Protein AF-A0A1W9X723-F1 (afdb_monomer)

pLDDT: mean 87.15, std 14.29, range [39.62, 98.06]

Nearest PDB structures (foldseek):
  4rj9-assembly1_A  TM=4.129E-01  e=1.179E-02  Oryza sativa Japonica Group
  1gmi-assembly1_A  TM=3.946E-01  e=3.622E-02  Rattus rattus
  2p0m-assembly1_A  TM=4.614E-01  e=8.984E-02  Oryctolagus cuniculus
  1lox-assembly1_A  TM=4.076E-01  e=7.255E-02  Oryctolagus cuniculus
  8ghc-assembly1_A  TM=5.010E-01  e=1.706E-01  Homo sapiens

Foldseek 3Di:
DQQKFWFKKKKAWDVPFDDPVVVDPPPDDPDQAWKKWKWWQFAPDIDTQDIDGRDDRNVIDMGGRPDGGGPVRTFKMWIWGDDPVDIHTPDMFTCPDQWDDDDTMIMHTDMDGHVVSVVVVVVVVD

Mean predicted aligned error: 6.05 Å

Secondary structure (DSSP, 8-state):
-TTEEEEEEEEEEPTT---GGGG---TTS--PPPEEEEEEEETTEEEEEEEE-S--GGG-EEEE--S--BTTTEEEEEEEEE-SS--EEEEEEE--SSEEE-SSEEEEEEEEE-HHHHHHHHHTT-

Sequence (126 aa):
MNSQAITQVLVKLNENAKEPKDALGISLIKSTKPDYQLKIRHGEKWLDCGTIVDTYVGSGLQYQITELLPKYKAKEIQLIEADNLKDDLLEQLQIANDVVRGKNYTFIIQYEFNLNAGFEWFFDKL

Solvent-accessible surface area (backbone atoms only — not comparable to full-atom values): 7204 Å² total; per-residue (Å²): 116,60,34,20,21,42,43,33,38,40,36,33,57,34,90,90,47,74,60,82,72,73,74,61,86,68,92,81,62,89,78,74,52,50,22,42,33,37,34,37,29,46,76,94,44,78,42,82,46,52,68,52,67,69,45,63,48,84,80,48,41,77,37,67,41,84,63,93,40,31,52,85,40,46,47,32,41,34,41,28,42,49,46,99,86,56,72,41,81,73,49,74,46,67,54,84,53,56,62,36,75,63,89,45,41,32,41,40,48,41,71,42,83,30,69,66,30,33,51,52,52,55,60,78,72,110

Structure (mmCIF, N/CA/C/O backbone):
data_AF-A0A1W9X723-F1
#
_entry.id   AF-A0A1W9X723-F1
#
loop_
_atom_site.group_PDB
_atom_site.id
_atom_site.type_symbol
_atom_site.label_atom_id
_atom_site.label_alt_id
_atom_site.label_comp_id
_atom_site.label_asym_id
_atom_site.label_entity_id
_atom_site.label_seq_id
_atom_site.pdbx_PDB_ins_code
_atom_site.Cartn_x
_atom_site.Cartn_y
_atom_site.Cartn_z
_atom_site.occupancy
_atom_site.B_iso_or_equiv
_atom_site.auth_seq_id
_atom_site.auth_comp_id
_atom_site.auth_asym_id
_atom_site.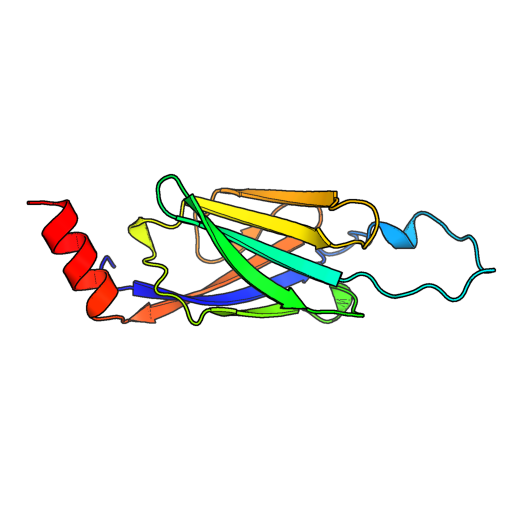auth_atom_id
_atom_site.pdbx_PDB_model_num
ATOM 1 N N . MET A 1 1 ? -13.037 -7.654 11.820 1.00 65.12 1 MET A N 1
ATOM 2 C CA . MET A 1 1 ? -12.573 -7.361 13.194 1.00 65.12 1 MET A CA 1
ATOM 3 C C . MET A 1 1 ? -12.244 -5.882 13.258 1.00 65.12 1 MET A C 1
ATOM 5 O O . MET A 1 1 ? -11.468 -5.425 12.431 1.00 65.12 1 MET A O 1
ATOM 9 N N . ASN A 1 2 ? -12.850 -5.133 14.178 1.00 85.69 2 ASN A N 1
ATOM 10 C CA . ASN A 1 2 ? -12.654 -3.677 14.258 1.00 85.69 2 ASN A CA 1
ATOM 11 C C . ASN A 1 2 ? -11.321 -3.290 14.921 1.00 85.69 2 ASN A C 1
ATOM 13 O O . ASN A 1 2 ? -10.822 -2.195 14.709 1.00 85.69 2 ASN A O 1
ATOM 17 N N . SER A 1 3 ? -10.705 -4.227 15.643 1.00 90.56 3 SER A N 1
ATOM 18 C CA . SER A 1 3 ? -9.393 -4.079 16.281 1.00 90.56 3 SER A CA 1
ATOM 19 C C . SER A 1 3 ? -8.252 -4.598 15.404 1.00 90.56 3 SER A C 1
ATOM 21 O O . SER A 1 3 ? -7.327 -5.219 15.911 1.00 90.56 3 SER A O 1
ATOM 23 N N . GLN A 1 4 ? -8.347 -4.447 14.083 1.00 95.06 4 GLN A N 1
ATOM 24 C CA . GLN A 1 4 ? -7.274 -4.812 13.156 1.00 95.06 4 GLN A CA 1
ATOM 25 C C . GLN A 1 4 ? -6.714 -3.568 12.478 1.00 95.06 4 GLN A C 1
ATOM 27 O O . GLN A 1 4 ? -7.484 -2.693 12.077 1.00 95.06 4 GLN A O 1
ATOM 32 N N . ALA A 1 5 ? -5.397 -3.525 12.304 1.00 95.62 5 ALA A N 1
ATOM 33 C CA . ALA A 1 5 ? -4.700 -2.503 11.532 1.00 95.62 5 ALA A CA 1
ATOM 34 C C . ALA A 1 5 ? -3.882 -3.148 10.411 1.00 95.62 5 ALA A C 1
ATOM 36 O O . ALA A 1 5 ? -3.437 -4.287 10.551 1.00 95.62 5 ALA A O 1
ATOM 37 N N . ILE A 1 6 ? -3.712 -2.428 9.303 1.00 96.38 6 ILE A N 1
ATOM 38 C CA . ILE A 1 6 ? -2.787 -2.809 8.237 1.00 96.38 6 ILE A CA 1
ATOM 39 C C . ILE A 1 6 ? -1.370 -2.631 8.773 1.00 96.38 6 ILE A C 1
ATOM 41 O O . ILE A 1 6 ? -1.022 -1.541 9.215 1.00 96.38 6 ILE A O 1
ATOM 45 N N . THR A 1 7 ? -0.570 -3.689 8.719 1.00 96.69 7 THR A N 1
ATOM 46 C CA . THR A 1 7 ? 0.841 -3.662 9.139 1.00 96.69 7 THR A CA 1
ATOM 47 C C . THR A 1 7 ? 1.791 -3.790 7.962 1.00 96.69 7 THR A C 1
ATOM 49 O O . THR A 1 7 ? 2.905 -3.279 8.009 1.00 96.69 7 THR A O 1
ATOM 52 N N . GLN A 1 8 ? 1.349 -4.422 6.874 1.00 97.94 8 GLN A N 1
ATOM 53 C CA . GLN A 1 8 ? 2.176 -4.619 5.695 1.00 97.94 8 GLN A CA 1
ATOM 54 C C . GLN A 1 8 ? 1.329 -4.659 4.427 1.00 97.94 8 GLN A C 1
ATOM 56 O O . GLN A 1 8 ? 0.215 -5.191 4.417 1.00 97.94 8 GLN A O 1
ATOM 61 N N . VAL A 1 9 ? 1.896 -4.166 3.329 1.00 98.06 9 VAL A N 1
ATOM 62 C CA . VAL A 1 9 ? 1.373 -4.385 1.979 1.00 98.06 9 VAL A CA 1
ATOM 63 C C . VAL A 1 9 ? 2.477 -4.937 1.093 1.00 98.06 9 VAL A C 1
ATOM 65 O O . VAL A 1 9 ? 3.543 -4.341 0.968 1.00 98.06 9 VAL A O 1
ATOM 68 N N . LEU A 1 10 ? 2.208 -6.070 0.452 1.00 98.00 10 LEU A N 1
ATOM 69 C CA . LEU A 1 10 ? 3.043 -6.621 -0.607 1.00 98.00 10 LEU A CA 1
ATOM 70 C C . LEU A 1 10 ? 2.391 -6.343 -1.962 1.00 98.00 10 LEU A C 1
ATOM 72 O O . LEU A 1 10 ? 1.284 -6.809 -2.226 1.00 98.00 10 LEU A O 1
ATOM 76 N N . VAL A 1 11 ? 3.091 -5.620 -2.827 1.00 97.38 11 VAL A N 1
ATOM 77 C CA . VAL A 1 11 ? 2.673 -5.339 -4.201 1.00 97.38 11 VAL A CA 1
ATOM 78 C C . VAL A 1 11 ? 3.422 -6.271 -5.141 1.00 97.38 11 VAL A C 1
ATOM 80 O O . VAL A 1 11 ? 4.643 -6.402 -5.058 1.00 97.38 11 VAL A O 1
ATOM 83 N N . LYS A 1 12 ? 2.693 -6.935 -6.034 1.00 95.69 12 LYS A N 1
ATOM 84 C CA . LYS A 1 12 ? 3.244 -7.827 -7.058 1.00 95.69 12 LYS A CA 1
ATOM 85 C C . LYS A 1 12 ? 2.756 -7.415 -8.434 1.00 95.69 12 LYS A C 1
ATOM 87 O O . LYS A 1 12 ? 1.615 -6.983 -8.578 1.00 95.69 12 LYS A O 1
ATOM 92 N N . LEU A 1 13 ? 3.598 -7.619 -9.438 1.00 94.00 13 LEU A N 1
ATOM 93 C CA . LEU A 1 13 ? 3.188 -7.558 -10.833 1.00 94.00 13 LEU A CA 1
ATOM 94 C C . LEU A 1 13 ? 2.341 -8.801 -11.164 1.00 94.00 13 LEU A C 1
ATOM 96 O O . LEU A 1 13 ? 2.682 -9.915 -10.762 1.00 94.00 13 LEU A O 1
ATOM 100 N N . ASN A 1 14 ? 1.223 -8.612 -11.860 1.00 93.44 14 ASN A N 1
ATOM 101 C CA . ASN A 1 14 ? 0.370 -9.705 -12.319 1.00 93.44 14 ASN A CA 1
ATOM 102 C C . ASN A 1 14 ? 1.074 -10.524 -13.408 1.00 93.44 14 ASN A C 1
ATOM 104 O O . ASN A 1 14 ? 1.911 -10.012 -14.153 1.00 93.44 14 ASN A O 1
ATOM 108 N N . GLU A 1 15 ? 0.690 -11.792 -13.547 1.00 86.81 15 GLU A N 1
ATOM 109 C CA . GLU A 1 15 ? 1.189 -12.637 -14.632 1.00 86.81 15 GLU A CA 1
ATOM 110 C C . GLU A 1 15 ? 0.894 -11.989 -15.994 1.00 86.81 15 GLU A C 1
ATOM 112 O O . GLU A 1 15 ? -0.248 -11.642 -16.297 1.00 86.81 15 GLU A O 1
ATOM 117 N N . ASN A 1 16 ? 1.932 -11.845 -16.822 1.00 83.50 16 ASN A N 1
ATOM 118 C CA . ASN A 1 16 ? 1.903 -11.206 -18.146 1.00 83.50 16 ASN A CA 1
ATOM 119 C C . ASN A 1 16 ? 1.694 -9.681 -18.159 1.00 83.50 16 ASN A C 1
ATOM 121 O O . ASN A 1 16 ? 1.652 -9.094 -19.244 1.00 83.50 16 ASN A O 1
ATOM 125 N N . ALA A 1 17 ? 1.591 -9.024 -17.001 1.00 86.62 17 ALA A N 1
ATOM 126 C CA . ALA A 1 17 ? 1.675 -7.571 -16.953 1.00 86.62 17 ALA A CA 1
ATOM 127 C C . ALA A 1 17 ? 3.118 -7.122 -17.227 1.00 86.62 17 ALA A C 1
ATOM 129 O O . ALA A 1 17 ? 4.076 -7.835 -16.930 1.00 86.62 17 ALA A O 1
ATOM 130 N N . LYS A 1 18 ? 3.261 -5.940 -17.825 1.00 79.94 18 LYS A N 1
ATOM 131 C CA . LYS A 1 18 ? 4.555 -5.297 -18.061 1.00 79.94 18 LYS A CA 1
ATOM 132 C C . LYS A 1 18 ? 4.646 -4.039 -17.229 1.00 79.94 18 LYS A C 1
ATOM 134 O O . LYS A 1 18 ? 3.644 -3.349 -17.036 1.00 79.94 18 LYS A O 1
ATOM 139 N N . GLU A 1 19 ? 5.850 -3.737 -16.777 1.00 75.12 19 GLU A N 1
ATOM 140 C CA . GLU A 1 19 ? 6.104 -2.473 -16.106 1.00 75.12 19 GLU A CA 1
ATOM 141 C C . GLU A 1 19 ? 6.065 -1.319 -17.119 1.00 75.12 19 GLU A C 1
ATOM 143 O O . GLU A 1 19 ? 6.383 -1.521 -18.294 1.00 75.12 19 GLU A O 1
ATOM 148 N N . PRO A 1 20 ? 5.670 -0.103 -16.707 1.00 66.62 20 PRO A N 1
ATOM 149 C CA . PRO A 1 20 ? 5.517 1.031 -17.620 1.00 66.62 20 PRO A CA 1
ATOM 150 C C . PRO A 1 20 ? 6.771 1.314 -18.463 1.00 66.62 20 PRO A C 1
ATOM 152 O O . PRO A 1 20 ? 6.665 1.573 -19.664 1.00 66.62 20 PRO A O 1
ATOM 155 N N . LYS A 1 21 ? 7.967 1.197 -17.868 1.00 62.41 21 LYS A N 1
ATOM 156 C CA . LYS A 1 21 ? 9.251 1.449 -18.547 1.00 62.41 21 LYS A CA 1
ATOM 157 C C . LYS A 1 21 ? 9.706 0.324 -19.492 1.00 62.41 21 LYS A C 1
ATOM 159 O O . LYS A 1 21 ? 10.495 0.603 -20.392 1.00 62.41 21 LYS A O 1
ATOM 164 N N . ASP A 1 22 ? 9.133 -0.880 -19.417 1.00 50.69 22 ASP A N 1
ATOM 165 C CA . ASP A 1 22 ? 9.381 -1.950 -20.406 1.00 50.69 22 ASP A CA 1
ATOM 166 C C . ASP A 1 22 ? 8.783 -1.634 -21.794 1.00 50.69 22 ASP A C 1
ATOM 168 O O . ASP A 1 22 ? 9.101 -2.297 -22.785 1.00 50.69 22 ASP A O 1
ATOM 172 N N . ALA A 1 23 ? 7.904 -0.630 -21.901 1.00 44.38 23 ALA A N 1
ATOM 173 C CA . ALA A 1 23 ? 7.276 -0.250 -23.167 1.00 44.38 23 ALA A CA 1
ATOM 174 C C . ALA A 1 23 ? 8.198 0.570 -24.094 1.00 44.38 23 ALA A C 1
ATOM 176 O O . ALA A 1 23 ? 7.958 0.627 -25.301 1.00 44.38 23 ALA A O 1
ATOM 177 N N . LEU A 1 24 ? 9.258 1.185 -23.559 1.00 42.19 24 LEU A N 1
ATOM 178 C CA . LEU A 1 24 ? 10.183 2.038 -24.307 1.00 42.19 24 LEU A CA 1
ATOM 179 C C . LEU A 1 24 ? 11.534 1.331 -24.449 1.00 42.19 24 LEU A C 1
ATOM 181 O O . LEU A 1 24 ? 12.477 1.616 -23.721 1.00 42.19 24 LEU A O 1
ATOM 185 N N . GLY A 1 25 ? 11.640 0.407 -25.407 1.00 44.53 25 GLY A N 1
ATOM 186 C CA . GLY A 1 25 ? 12.868 -0.332 -25.745 1.00 44.53 25 GLY A CA 1
ATOM 187 C C . GLY A 1 25 ? 14.009 0.523 -26.328 1.00 44.53 25 GLY A C 1
ATOM 188 O O . GLY A 1 25 ? 14.622 0.137 -27.321 1.00 44.53 25 GLY A O 1
ATOM 189 N N . ILE A 1 26 ? 14.294 1.696 -25.755 1.00 44.50 26 ILE A N 1
ATOM 190 C CA . ILE A 1 26 ? 15.310 2.641 -26.229 1.00 44.50 26 ILE A CA 1
ATOM 191 C C . ILE A 1 26 ? 16.559 2.510 -25.348 1.00 44.50 26 ILE A C 1
ATOM 193 O O . ILE A 1 26 ? 16.743 3.180 -24.336 1.00 44.50 26 ILE A O 1
ATOM 197 N N . SER A 1 27 ? 17.431 1.602 -25.772 1.00 39.62 27 SER A N 1
ATOM 198 C CA . SER A 1 27 ? 18.647 1.153 -25.088 1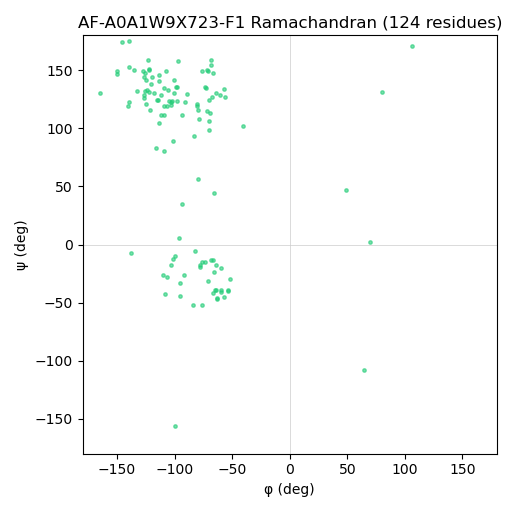.00 39.62 27 SER A CA 1
ATOM 199 C C . SER A 1 27 ? 19.847 2.111 -25.234 1.00 39.62 27 SER A C 1
ATOM 201 O O . SER A 1 27 ? 20.897 1.684 -25.712 1.00 39.62 27 SER A O 1
ATOM 203 N N . LEU A 1 28 ? 19.738 3.394 -24.858 1.00 43.69 28 LEU A N 1
ATOM 204 C CA . LEU A 1 28 ? 20.875 4.337 -24.996 1.00 43.69 28 LEU A CA 1
ATOM 205 C C . LEU A 1 28 ? 21.130 5.301 -23.830 1.00 43.69 28 LEU A C 1
ATOM 207 O O . LEU A 1 28 ? 22.170 5.957 -23.816 1.00 43.69 28 LEU A O 1
ATOM 211 N N . ILE A 1 29 ? 20.264 5.361 -22.822 1.00 50.06 29 ILE A N 1
ATOM 212 C CA . ILE A 1 29 ? 20.513 6.148 -21.609 1.00 50.06 29 ILE A CA 1
ATOM 213 C C . ILE A 1 29 ? 20.340 5.195 -20.439 1.00 50.06 29 ILE A C 1
ATOM 215 O O . ILE A 1 29 ? 19.360 4.459 -20.396 1.00 50.06 29 ILE A O 1
ATOM 219 N N . LYS A 1 30 ? 21.333 5.161 -19.546 1.00 46.62 30 LYS A N 1
ATOM 220 C CA . LYS A 1 30 ? 21.369 4.367 -18.312 1.00 46.62 30 LYS A CA 1
ATOM 221 C C . LYS A 1 30 ? 19.980 4.422 -17.660 1.00 46.62 30 LYS A C 1
ATOM 223 O O . LYS A 1 30 ? 19.615 5.458 -17.117 1.00 46.62 30 LYS A O 1
ATOM 228 N N . SER A 1 31 ? 19.184 3.366 -17.818 1.00 54.47 31 SER A N 1
ATOM 229 C CA . SER A 1 31 ? 17.787 3.355 -17.393 1.00 54.47 31 SER A CA 1
ATOM 230 C C . SER A 1 31 ? 17.768 3.357 -15.871 1.00 54.47 31 SER A C 1
ATOM 232 O O . SER A 1 31 ? 18.012 2.320 -15.248 1.00 54.47 31 SER A O 1
ATOM 234 N N . THR A 1 32 ? 17.576 4.529 -15.270 1.00 70.06 32 THR A N 1
ATOM 235 C CA . THR A 1 32 ? 17.341 4.647 -13.834 1.00 70.06 32 THR A CA 1
ATOM 236 C C . THR A 1 32 ? 16.077 3.861 -13.524 1.00 70.06 32 THR A C 1
ATOM 238 O O . THR A 1 32 ? 15.068 3.996 -14.227 1.00 70.06 32 THR A O 1
ATOM 241 N N . LYS A 1 33 ? 16.159 2.976 -12.534 1.00 80.00 33 LYS A N 1
ATOM 242 C CA . LYS A 1 33 ? 14.996 2.205 -12.115 1.00 80.00 33 LYS A CA 1
ATOM 243 C C . LYS A 1 33 ? 13.970 3.169 -11.501 1.00 80.00 33 LYS A C 1
ATOM 245 O O . LYS A 1 33 ? 14.375 4.193 -10.959 1.00 80.00 33 LYS A O 1
ATOM 250 N N . PRO A 1 34 ? 12.668 2.898 -11.644 1.00 85.38 34 PRO A N 1
ATOM 251 C CA . PRO A 1 34 ? 11.637 3.736 -11.047 1.00 85.38 34 PRO A CA 1
ATOM 252 C C . PRO A 1 34 ? 11.618 3.645 -9.515 1.00 85.38 34 PRO A C 1
ATOM 254 O O . PRO A 1 34 ? 12.043 2.643 -8.928 1.00 85.38 34 PRO A O 1
ATOM 257 N N . ASP A 1 35 ? 11.045 4.676 -8.898 1.00 90.50 35 ASP A N 1
ATOM 258 C CA . ASP A 1 35 ? 10.670 4.680 -7.489 1.00 90.50 35 ASP A CA 1
ATOM 259 C C . ASP A 1 35 ? 9.164 4.425 -7.378 1.00 90.50 35 ASP A C 1
ATOM 261 O O . ASP A 1 35 ? 8.372 4.922 -8.178 1.00 90.50 35 ASP A O 1
ATOM 265 N N . TYR A 1 36 ? 8.741 3.661 -6.374 1.00 93.75 36 TYR A N 1
ATOM 266 C CA . TYR A 1 36 ? 7.338 3.299 -6.193 1.00 93.75 36 TYR A CA 1
ATOM 267 C C . TYR A 1 36 ? 6.823 3.754 -4.839 1.00 93.75 36 TYR A C 1
ATOM 269 O O . TYR A 1 36 ? 7.242 3.236 -3.798 1.00 93.75 36 TYR A O 1
ATOM 277 N N . GLN A 1 37 ? 5.865 4.673 -4.857 1.00 96.31 37 GLN A N 1
ATOM 278 C CA . GLN A 1 37 ? 5.180 5.161 -3.668 1.00 96.31 37 GLN A CA 1
ATOM 279 C C . GLN A 1 37 ? 3.843 4.439 -3.484 1.00 96.31 37 GLN A C 1
ATOM 281 O O . GLN A 1 37 ? 3.064 4.283 -4.430 1.00 96.31 37 GLN A O 1
ATOM 286 N N . LEU A 1 38 ? 3.559 4.033 -2.246 1.00 97.56 38 LEU A N 1
ATOM 287 C CA . LEU A 1 38 ? 2.275 3.460 -1.859 1.00 97.56 38 LEU A CA 1
ATOM 288 C C . LEU A 1 38 ? 1.477 4.478 -1.042 1.00 97.56 38 LEU A C 1
ATOM 290 O O . LEU A 1 38 ? 1.987 5.052 -0.084 1.00 97.56 38 LEU A O 1
ATOM 294 N N . LYS A 1 39 ? 0.198 4.663 -1.374 1.00 97.56 39 LYS A N 1
ATOM 295 C CA . LYS A 1 39 ? -0.737 5.447 -0.556 1.00 97.56 39 LYS A CA 1
ATOM 296 C C . LYS A 1 39 ? -1.987 4.644 -0.244 1.00 97.56 39 LYS A C 1
ATOM 298 O O . LYS A 1 39 ? -2.480 3.889 -1.082 1.00 97.56 39 LYS A O 1
ATOM 303 N N . ILE A 1 40 ? -2.530 4.833 0.954 1.00 97.50 40 ILE A N 1
ATOM 304 C CA . ILE A 1 40 ? -3.799 4.228 1.371 1.00 97.50 40 ILE A CA 1
ATOM 305 C C . ILE A 1 40 ? -4.763 5.335 1.775 1.00 97.50 40 ILE A C 1
ATOM 307 O O . ILE A 1 40 ? -4.431 6.229 2.556 1.00 97.50 40 ILE A O 1
ATOM 311 N N . ARG A 1 41 ? -5.986 5.275 1.247 1.00 96.44 41 ARG A N 1
ATOM 312 C CA . ARG A 1 41 ? -7.055 6.186 1.634 1.00 96.44 41 ARG A CA 1
ATOM 313 C C . ARG A 1 41 ? -7.656 5.723 2.947 1.00 96.44 41 ARG A C 1
ATOM 315 O O . ARG A 1 41 ? -8.288 4.669 3.017 1.00 96.44 41 ARG A O 1
ATOM 322 N N . HIS A 1 42 ? -7.498 6.555 3.961 1.00 89.75 42 HIS A N 1
ATOM 323 C CA . HIS A 1 42 ? -7.986 6.353 5.309 1.00 89.75 42 HIS A CA 1
ATOM 324 C C . HIS A 1 42 ? -9.059 7.402 5.625 1.00 89.75 42 HIS A C 1
ATOM 326 O O . HIS A 1 42 ? -8.776 8.589 5.820 1.00 89.75 42 HIS A O 1
ATOM 332 N N . GLY A 1 43 ? -10.325 6.978 5.624 1.00 85.19 43 GLY A N 1
ATOM 333 C CA . GLY A 1 43 ? -11.460 7.896 5.745 1.00 85.19 43 GLY A CA 1
ATOM 334 C C . GLY A 1 43 ? -11.558 8.858 4.552 1.00 85.19 43 GLY A C 1
ATOM 335 O O . GLY A 1 43 ? -11.957 8.449 3.460 1.00 85.19 43 GLY A O 1
ATOM 336 N N . GLU A 1 44 ? -11.239 10.134 4.782 1.00 86.81 44 GLU A N 1
ATOM 337 C CA . GLU A 1 44 ? -11.233 11.222 3.784 1.00 86.81 44 GLU A CA 1
ATOM 338 C C . GLU A 1 44 ? -9.814 11.568 3.292 1.00 86.81 44 GLU A C 1
ATOM 340 O O . GLU A 1 44 ? -9.667 12.281 2.303 1.00 86.81 44 GLU A O 1
ATOM 345 N N . LYS A 1 45 ? -8.764 11.078 3.965 1.00 91.69 45 LYS A N 1
ATOM 346 C CA . LYS A 1 45 ? -7.369 11.470 3.711 1.00 91.69 45 LYS A CA 1
ATOM 347 C C . LYS A 1 45 ? -6.592 10.358 3.016 1.00 91.69 45 LYS A C 1
ATOM 349 O O . LYS A 1 45 ? -6.846 9.180 3.252 1.00 91.69 45 LYS A O 1
ATOM 354 N N . TRP A 1 46 ? -5.618 10.740 2.198 1.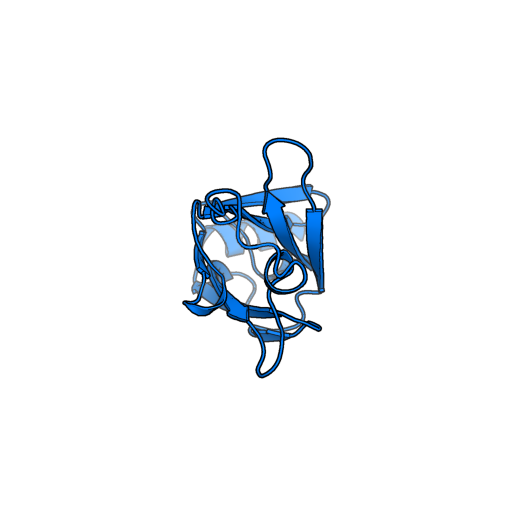00 94.81 46 TRP A N 1
ATOM 355 C CA . TRP A 1 46 ? -4.579 9.834 1.716 1.00 94.81 46 TRP A CA 1
ATOM 356 C C . TRP A 1 46 ? -3.409 9.850 2.691 1.00 94.81 46 TRP A C 1
ATOM 358 O O . TRP A 1 46 ? -2.939 10.926 3.058 1.00 94.81 46 TRP A O 1
ATOM 368 N N . LEU A 1 47 ? -2.972 8.666 3.110 1.00 94.94 47 LEU A N 1
ATOM 369 C CA . LEU A 1 47 ? -1.805 8.477 3.962 1.00 94.94 47 LEU A CA 1
ATOM 370 C C . LEU A 1 47 ? -0.680 7.850 3.143 1.00 94.94 47 LEU A C 1
ATOM 372 O O . LEU A 1 47 ? -0.916 6.929 2.355 1.00 94.94 47 LEU A O 1
ATOM 376 N N . ASP A 1 48 ? 0.520 8.399 3.306 1.00 94.75 48 ASP A N 1
ATOM 377 C CA . ASP A 1 48 ? 1.729 7.925 2.643 1.00 94.75 48 ASP A CA 1
ATOM 378 C C . ASP A 1 48 ? 2.272 6.707 3.390 1.00 94.75 48 ASP A C 1
ATOM 380 O O . ASP A 1 48 ? 2.583 6.770 4.575 1.00 94.75 48 ASP A O 1
ATOM 384 N N . CYS A 1 49 ? 2.344 5.578 2.694 1.00 95.38 49 CYS A N 1
ATOM 385 C CA . CYS A 1 49 ? 2.805 4.304 3.235 1.00 95.38 49 CYS A CA 1
ATOM 386 C C . CYS A 1 49 ? 4.289 4.044 2.926 1.00 95.38 49 CYS A C 1
ATOM 388 O O . CYS A 1 49 ? 4.795 2.956 3.210 1.00 95.38 49 CYS A O 1
ATOM 390 N N . GLY A 1 50 ? 4.975 5.026 2.338 1.00 94.75 50 GLY A N 1
ATOM 391 C CA . GLY A 1 50 ? 6.388 4.992 2.003 1.00 94.75 50 GLY A CA 1
ATOM 392 C C . GLY A 1 50 ? 6.662 4.819 0.510 1.00 94.75 50 GLY A C 1
ATOM 393 O O . GLY A 1 50 ? 5.780 4.509 -0.296 1.00 94.75 50 GLY A O 1
ATOM 394 N N . THR A 1 51 ? 7.941 4.977 0.171 1.00 95.00 51 THR A N 1
ATOM 395 C CA . THR A 1 51 ? 8.480 4.845 -1.185 1.00 95.00 51 THR A CA 1
ATOM 396 C C . THR A 1 51 ? 9.624 3.840 -1.182 1.00 95.00 51 THR A C 1
ATOM 398 O O . THR A 1 51 ? 10.522 3.926 -0.344 1.00 95.00 51 THR A O 1
ATOM 401 N N . ILE A 1 52 ? 9.608 2.893 -2.120 1.00 93.88 52 ILE A N 1
ATOM 402 C CA . ILE A 1 52 ? 10.744 2.004 -2.385 1.00 93.88 52 ILE A CA 1
ATOM 403 C C . ILE A 1 52 ? 11.434 2.507 -3.646 1.00 93.88 52 ILE A C 1
ATOM 405 O O . ILE A 1 52 ? 10.794 2.618 -4.689 1.00 93.88 52 ILE A O 1
ATOM 409 N N . VAL A 1 53 ? 12.722 2.814 -3.530 1.00 91.38 53 VAL A N 1
ATOM 410 C CA . VAL A 1 53 ? 13.499 3.483 -4.579 1.00 91.38 53 VAL A CA 1
ATOM 411 C C . VAL A 1 53 ? 14.293 2.506 -5.443 1.00 91.38 53 VAL A C 1
ATOM 413 O O . VAL A 1 53 ? 14.614 1.400 -4.997 1.00 91.38 53 VAL A O 1
ATOM 416 N N . ASP A 1 54 ? 14.637 2.938 -6.655 1.00 87.19 54 ASP A N 1
ATOM 417 C CA . ASP A 1 54 ? 15.563 2.274 -7.577 1.00 87.19 54 ASP A CA 1
ATOM 418 C C . ASP A 1 54 ? 15.273 0.770 -7.772 1.00 87.19 54 ASP A C 1
ATOM 420 O O . ASP A 1 54 ? 16.170 -0.088 -7.727 1.00 87.19 54 ASP A O 1
ATOM 424 N N . THR A 1 55 ? 14.007 0.409 -8.002 1.00 88.62 55 THR A N 1
ATOM 425 C CA . THR A 1 55 ? 13.590 -1.000 -8.059 1.00 88.62 55 THR A CA 1
ATOM 426 C C . THR A 1 55 ? 12.585 -1.296 -9.172 1.00 88.62 55 THR A C 1
ATOM 428 O O . THR A 1 55 ? 12.142 -0.408 -9.885 1.00 88.62 55 THR A O 1
ATOM 431 N N . TYR A 1 56 ? 12.257 -2.576 -9.339 1.00 86.00 56 TYR A N 1
ATOM 432 C CA . TYR A 1 56 ? 11.170 -3.068 -10.180 1.00 86.00 56 TYR A CA 1
ATOM 433 C C . TYR A 1 56 ? 10.173 -3.826 -9.292 1.00 86.00 56 TYR A C 1
ATOM 435 O O . TYR A 1 56 ? 10.557 -4.513 -8.344 1.00 86.00 56 TYR A O 1
ATOM 443 N N . VAL A 1 57 ? 8.883 -3.735 -9.595 1.00 87.12 57 VAL A N 1
ATOM 444 C CA . VAL A 1 57 ? 7.804 -4.478 -8.928 1.00 87.12 57 VAL A CA 1
ATOM 445 C C . VAL A 1 57 ? 7.895 -5.981 -9.177 1.00 87.12 57 VAL A C 1
ATOM 447 O O . VAL A 1 57 ? 7.403 -6.759 -8.362 1.00 87.12 57 VAL A O 1
ATOM 450 N N . GLY A 1 58 ? 8.543 -6.419 -10.261 1.00 82.38 58 GLY A N 1
ATOM 451 C CA . GLY A 1 58 ? 8.737 -7.842 -10.571 1.00 82.38 58 GLY A CA 1
ATOM 452 C C . GLY A 1 58 ? 9.337 -8.678 -9.424 1.00 82.38 58 GLY A C 1
ATOM 453 O O . GLY A 1 58 ? 9.007 -9.855 -9.291 1.00 82.38 58 GLY A O 1
ATOM 454 N N . SER A 1 59 ? 10.153 -8.083 -8.544 1.00 75.31 59 SER A N 1
ATOM 455 C CA . SER A 1 59 ? 10.695 -8.748 -7.343 1.00 75.31 59 SER A CA 1
ATOM 456 C C . SER A 1 59 ? 9.742 -8.778 -6.139 1.00 75.31 59 SER A C 1
ATOM 458 O O . SER A 1 59 ? 10.048 -9.406 -5.127 1.00 75.31 59 SER A O 1
ATOM 460 N N . GLY A 1 60 ? 8.584 -8.126 -6.244 1.00 91.50 60 GLY A N 1
ATOM 461 C CA . GLY A 1 60 ? 7.681 -7.840 -5.138 1.00 91.50 60 GLY A CA 1
ATOM 462 C C . GLY A 1 60 ? 8.151 -6.631 -4.327 1.00 91.50 60 GLY A C 1
ATOM 463 O O . GLY A 1 60 ? 9.310 -6.548 -3.929 1.00 91.50 60 GLY A O 1
ATOM 464 N N . LEU A 1 61 ? 7.240 -5.696 -4.067 1.00 95.50 61 LEU A N 1
ATOM 465 C CA . LEU A 1 61 ? 7.490 -4.522 -3.231 1.00 95.50 61 LEU A CA 1
ATOM 466 C C . LEU A 1 61 ? 6.798 -4.688 -1.889 1.00 95.50 61 LEU A C 1
ATOM 468 O O . LEU A 1 61 ? 5.577 -4.816 -1.838 1.00 95.50 61 LEU A O 1
ATOM 472 N N . GLN A 1 62 ? 7.566 -4.684 -0.807 1.00 97.75 62 GLN A N 1
ATOM 473 C CA . GLN A 1 62 ? 7.037 -4.866 0.537 1.00 97.75 62 GLN A CA 1
ATOM 474 C C . GLN A 1 62 ? 7.113 -3.557 1.319 1.00 97.75 62 GLN A C 1
ATOM 476 O O . GLN A 1 62 ? 8.194 -3.103 1.683 1.00 97.75 62 GLN A O 1
ATOM 481 N N . TYR A 1 63 ? 5.949 -2.985 1.607 1.00 97.69 63 TYR A N 1
ATOM 482 C CA . TYR A 1 63 ? 5.787 -1.783 2.416 1.00 97.69 63 TYR A CA 1
ATOM 483 C C . TYR A 1 63 ? 5.438 -2.187 3.842 1.00 97.69 63 TYR A C 1
ATOM 485 O O . TYR A 1 63 ? 4.455 -2.899 4.058 1.00 97.69 63 TYR A O 1
ATOM 493 N N . GLN A 1 64 ? 6.240 -1.731 4.802 1.00 97.25 64 GLN A N 1
ATOM 494 C CA . GLN A 1 64 ? 5.937 -1.845 6.227 1.00 97.25 64 GLN A CA 1
ATOM 495 C C . GLN A 1 64 ? 5.189 -0.595 6.677 1.00 97.25 64 GLN A C 1
ATOM 497 O O . GLN A 1 64 ? 5.688 0.518 6.520 1.00 97.25 64 GLN A O 1
ATOM 502 N N . ILE A 1 65 ? 3.997 -0.782 7.231 1.00 95.06 65 ILE A N 1
ATOM 503 C CA . ILE A 1 65 ? 3.127 0.310 7.654 1.00 95.06 65 ILE A CA 1
ATOM 504 C C . ILE A 1 65 ? 3.389 0.594 9.128 1.00 95.06 65 ILE A C 1
ATOM 506 O O . ILE A 1 65 ? 3.076 -0.213 10.002 1.00 95.06 65 ILE A O 1
ATOM 510 N N . THR A 1 66 ? 3.980 1.752 9.400 1.00 89.88 66 THR A N 1
ATOM 511 C CA . THR A 1 66 ? 4.285 2.209 10.763 1.00 89.88 66 THR A CA 1
ATOM 512 C C . THR A 1 66 ? 3.163 3.055 11.360 1.00 89.88 66 THR A C 1
ATOM 514 O O . THR A 1 66 ? 3.004 3.098 12.580 1.00 89.88 66 THR A O 1
ATOM 517 N N . GLU A 1 67 ? 2.374 3.717 10.514 1.00 90.25 67 GLU A N 1
ATOM 518 C CA . GLU A 1 67 ? 1.218 4.505 10.931 1.00 90.25 67 GLU A CA 1
ATOM 519 C C . GLU A 1 67 ? 0.025 3.611 11.293 1.00 90.25 67 GLU A C 1
ATOM 521 O O . GLU A 1 67 ? -0.181 2.534 10.731 1.00 90.25 67 GLU A O 1
ATOM 526 N N . LEU A 1 68 ? -0.809 4.068 12.229 1.00 91.50 68 LEU A N 1
ATOM 527 C CA . LEU A 1 68 ? -2.034 3.355 12.573 1.00 91.50 68 LEU A CA 1
ATOM 528 C C . LEU A 1 68 ? -3.033 3.454 11.410 1.00 91.50 68 LEU A C 1
ATOM 530 O O . LEU A 1 68 ? -3.659 4.492 11.212 1.00 91.50 68 LEU A O 1
ATOM 534 N N . LEU A 1 69 ? -3.214 2.351 10.678 1.00 93.69 69 LEU A N 1
ATOM 535 C CA . LEU A 1 69 ? -4.202 2.214 9.601 1.00 93.69 69 LEU A CA 1
ATOM 536 C C . LEU A 1 69 ? -5.262 1.155 9.942 1.00 93.69 69 LEU A C 1
ATOM 538 O O . LEU A 1 69 ? -5.150 0.004 9.509 1.00 93.69 69 LEU A O 1
ATOM 542 N N . PRO A 1 70 ? -6.312 1.494 10.709 1.00 93.94 70 PRO A N 1
ATOM 543 C CA . PRO A 1 70 ? -7.399 0.579 11.016 1.00 93.94 70 PRO A CA 1
ATOM 544 C C . PRO A 1 70 ? -8.086 0.030 9.762 1.00 93.94 70 PRO A C 1
ATOM 546 O O . PRO A 1 70 ? -8.491 0.776 8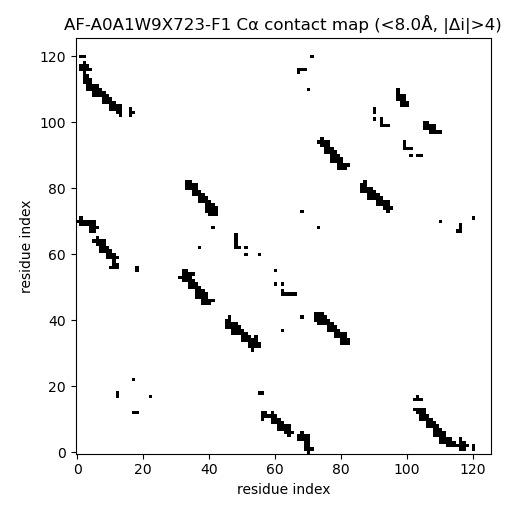.865 1.00 93.94 70 PRO A O 1
ATOM 549 N N . LYS A 1 71 ? -8.315 -1.289 9.740 1.00 93.50 71 LYS A N 1
ATOM 550 C CA . LYS A 1 71 ? -8.937 -2.005 8.614 1.00 93.50 71 LYS A CA 1
ATOM 551 C C . LYS A 1 71 ? -10.277 -1.396 8.194 1.00 93.50 71 LYS A C 1
ATOM 553 O O . LYS A 1 71 ? -10.561 -1.315 7.009 1.00 93.50 71 LYS A O 1
ATOM 558 N N . TYR A 1 72 ? -11.094 -0.954 9.152 1.00 90.88 72 TYR A N 1
ATOM 559 C CA . TYR A 1 72 ? -12.439 -0.431 8.881 1.00 90.88 72 TYR A CA 1
ATOM 560 C C . TYR A 1 72 ? -12.455 0.969 8.242 1.00 90.88 72 TYR A C 1
ATOM 562 O O . TYR A 1 72 ? -13.495 1.388 7.736 1.00 90.88 72 TYR A O 1
ATOM 570 N N . LYS A 1 73 ? -11.331 1.697 8.270 1.00 92.56 73 LYS A N 1
ATOM 571 C CA . LYS A 1 73 ? -11.194 3.034 7.669 1.00 92.56 73 LYS A CA 1
ATOM 572 C C . LYS A 1 73 ? -10.439 3.024 6.343 1.00 92.56 73 LYS A C 1
ATOM 574 O O . LYS A 1 73 ? -10.527 4.009 5.607 1.00 92.56 73 LYS A O 1
ATOM 579 N N . ALA A 1 74 ? -9.703 1.955 6.046 1.00 94.31 74 ALA A N 1
ATOM 580 C CA . ALA A 1 74 ? -8.982 1.791 4.792 1.00 94.31 74 ALA A CA 1
ATOM 581 C C . ALA A 1 74 ? -9.972 1.521 3.646 1.00 94.31 74 ALA A C 1
ATOM 583 O O . ALA A 1 74 ? -10.670 0.510 3.649 1.00 94.31 74 ALA A O 1
ATOM 584 N N . LYS A 1 75 ? -10.057 2.446 2.685 1.00 95.56 75 LYS A N 1
ATOM 585 C CA . LYS A 1 75 ? -11.041 2.401 1.587 1.00 95.56 75 LYS A CA 1
ATOM 586 C C . LYS A 1 75 ? -10.419 2.078 0.240 1.00 95.56 75 LYS A C 1
ATOM 588 O O . LYS A 1 75 ? -10.990 1.321 -0.537 1.00 95.56 75 LYS A O 1
ATOM 593 N N . GLU A 1 76 ? -9.275 2.680 -0.052 1.00 97.62 76 GLU A N 1
ATOM 594 C CA . GLU A 1 76 ? -8.616 2.583 -1.351 1.00 97.62 76 GLU A CA 1
ATOM 595 C C . GLU A 1 76 ? -7.110 2.445 -1.163 1.00 97.62 76 GLU A C 1
ATOM 597 O O . GLU A 1 76 ? -6.555 2.915 -0.168 1.00 97.62 76 GLU A O 1
ATOM 602 N N . ILE A 1 77 ? -6.461 1.815 -2.132 1.00 97.88 77 ILE A N 1
ATOM 603 C CA . ILE A 1 77 ? -5.013 1.689 -2.221 1.00 97.88 77 ILE A CA 1
ATOM 604 C C . ILE A 1 77 ? -4.544 2.222 -3.566 1.00 97.88 77 ILE A C 1
ATOM 606 O O . ILE A 1 77 ? -5.220 2.033 -4.579 1.00 97.88 77 ILE A O 1
ATOM 610 N N . GLN A 1 78 ? -3.408 2.906 -3.559 1.00 97.50 78 GLN A N 1
ATOM 611 C CA . GLN A 1 78 ? -2.848 3.575 -4.718 1.00 97.50 78 GLN A CA 1
ATOM 612 C C . GLN A 1 78 ? -1.363 3.243 -4.845 1.00 97.50 78 GLN A C 1
ATOM 614 O O . GLN A 1 78 ? -0.622 3.352 -3.866 1.00 97.50 78 GLN A O 1
ATOM 619 N N . LEU A 1 79 ? -0.940 2.869 -6.052 1.00 96.62 79 LEU A N 1
ATOM 620 C CA . LEU A 1 79 ? 0.465 2.722 -6.421 1.00 96.62 79 LEU A CA 1
ATOM 621 C C . LEU A 1 79 ? 0.835 3.812 -7.422 1.00 96.62 79 LEU A C 1
ATOM 623 O O . LEU A 1 79 ? 0.153 3.996 -8.434 1.00 96.62 79 LEU A O 1
ATOM 627 N N . ILE A 1 80 ? 1.918 4.517 -7.131 1.00 94.81 80 ILE A N 1
ATOM 628 C CA . ILE A 1 80 ? 2.415 5.645 -7.913 1.00 94.81 80 ILE A CA 1
ATOM 629 C C . ILE A 1 80 ? 3.862 5.338 -8.297 1.00 94.81 80 ILE A C 1
ATOM 631 O O . ILE A 1 80 ? 4.644 4.922 -7.442 1.00 94.81 80 ILE A O 1
ATOM 635 N N . GLU A 1 81 ? 4.212 5.538 -9.565 1.00 91.81 81 GLU A N 1
ATOM 636 C CA . GLU A 1 81 ? 5.610 5.681 -9.970 1.00 91.81 81 GLU A CA 1
ATOM 637 C C . GLU A 1 81 ? 6.027 7.112 -9.634 1.00 91.81 81 GLU A C 1
ATOM 639 O O . GLU A 1 81 ? 5.533 8.065 -10.239 1.00 91.81 81 GLU A O 1
ATOM 644 N N . ALA A 1 82 ? 6.863 7.260 -8.611 1.00 86.25 82 ALA A N 1
ATOM 645 C CA . ALA A 1 82 ? 7.428 8.542 -8.239 1.00 86.25 82 ALA A CA 1
ATOM 646 C C . ALA A 1 82 ? 8.612 8.820 -9.173 1.00 86.25 82 ALA A C 1
ATOM 648 O O . ALA A 1 82 ? 9.558 8.037 -9.254 1.00 86.25 82 ALA A O 1
ATOM 649 N N . ASP A 1 83 ? 8.545 9.924 -9.907 1.00 74.88 83 ASP A N 1
ATOM 650 C CA . ASP A 1 83 ? 9.637 10.393 -10.756 1.00 74.88 83 ASP A CA 1
ATOM 651 C C . ASP A 1 83 ? 9.926 11.854 -10.405 1.00 74.88 83 ASP A C 1
ATOM 653 O O . ASP A 1 83 ? 9.032 12.622 -10.048 1.00 74.88 83 ASP A O 1
ATOM 657 N N . ASN A 1 84 ? 11.180 12.270 -10.551 1.00 64.62 84 ASN A N 1
ATOM 658 C CA . ASN A 1 84 ? 11.633 13.629 -10.255 1.00 64.62 84 ASN A CA 1
ATOM 659 C C . ASN A 1 84 ? 10.917 14.699 -11.098 1.00 64.62 84 ASN A C 1
ATOM 661 O O . ASN A 1 84 ? 10.951 15.881 -10.755 1.00 64.62 84 ASN A O 1
ATOM 665 N N . LEU A 1 85 ? 10.316 14.306 -12.225 1.00 69.19 85 LEU A N 1
ATOM 666 C CA . LEU A 1 85 ? 9.599 15.206 -13.127 1.00 69.19 85 LEU A CA 1
ATOM 667 C C . LEU A 1 85 ? 8.092 15.232 -12.866 1.00 69.19 85 LEU A C 1
ATOM 669 O O . LEU A 1 85 ? 7.486 16.305 -12.900 1.00 69.19 85 LEU A O 1
ATOM 673 N N . LYS A 1 86 ? 7.479 14.062 -12.671 1.00 75.00 86 LYS A N 1
ATOM 674 C CA . LYS A 1 86 ? 6.037 13.924 -12.491 1.00 75.00 86 LYS A CA 1
ATOM 675 C C . LYS A 1 86 ? 5.696 12.552 -11.926 1.00 75.00 86 LYS A C 1
ATOM 677 O O . LYS A 1 86 ? 6.068 11.541 -12.507 1.00 75.00 86 LYS A O 1
ATOM 682 N N . ASP A 1 87 ? 4.893 12.555 -10.871 1.00 84.94 87 ASP A N 1
ATOM 683 C CA . ASP A 1 87 ? 4.283 11.345 -10.338 1.00 84.94 87 ASP A CA 1
ATOM 684 C C . ASP A 1 87 ? 3.253 10.789 -11.326 1.00 84.94 87 ASP A C 1
ATOM 686 O O . ASP A 1 87 ? 2.318 11.490 -11.744 1.00 84.94 87 ASP A O 1
ATOM 690 N N . ASP A 1 88 ? 3.398 9.512 -11.661 1.00 88.19 88 ASP A N 1
ATOM 691 C CA . ASP A 1 88 ? 2.464 8.803 -12.521 1.00 88.19 88 ASP A CA 1
ATOM 692 C C . ASP A 1 88 ? 1.665 7.777 -11.716 1.00 88.19 88 ASP A C 1
ATOM 694 O O . ASP A 1 88 ? 2.184 6.832 -11.121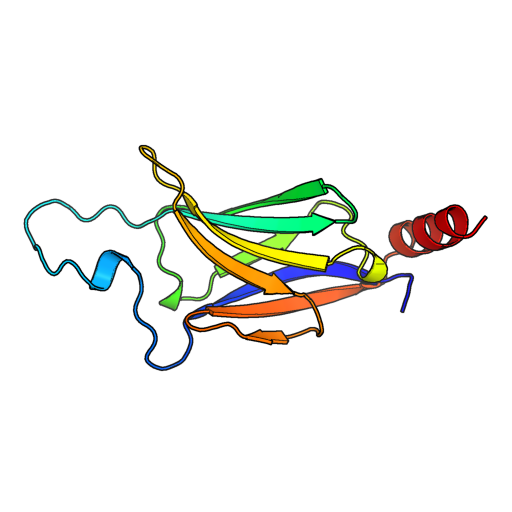 1.00 88.19 88 ASP A O 1
ATOM 698 N N . LEU A 1 89 ? 0.345 7.973 -11.702 1.00 92.56 89 LEU A N 1
ATOM 699 C CA . LEU A 1 89 ? -0.585 7.039 -11.088 1.00 92.56 89 LEU A CA 1
ATOM 700 C C . LEU A 1 89 ? -0.637 5.748 -11.907 1.00 92.56 89 LEU A C 1
ATOM 702 O O . LEU A 1 89 ? -1.162 5.738 -13.021 1.00 92.56 89 LEU A O 1
ATOM 706 N N . LEU A 1 90 ? -0.149 4.654 -11.324 1.00 92.69 90 LEU A N 1
ATOM 707 C CA . LEU A 1 90 ? -0.154 3.345 -11.967 1.00 92.69 90 LEU A CA 1
ATOM 708 C C . LEU A 1 90 ? -1.487 2.633 -11.769 1.00 92.69 90 LEU A C 1
ATOM 710 O O . LEU A 1 90 ? -2.104 2.185 -12.735 1.00 92.69 90 LEU A O 1
ATOM 714 N N . GLU A 1 91 ? -1.937 2.541 -10.516 1.00 94.56 91 GLU A N 1
ATOM 715 C CA . GLU A 1 91 ? -3.214 1.933 -10.151 1.00 94.56 91 GLU A CA 1
ATOM 716 C C . GLU A 1 91 ? -3.825 2.560 -8.900 1.00 94.56 91 GLU A C 1
ATOM 718 O O . GLU A 1 91 ? -3.123 2.971 -7.978 1.00 94.56 91 GLU A O 1
ATOM 723 N N . GLN A 1 92 ? -5.157 2.565 -8.861 1.00 97.38 92 GLN A N 1
ATOM 724 C CA . GLN A 1 92 ? -5.959 2.926 -7.699 1.00 97.38 92 GLN A CA 1
ATOM 725 C C . GLN A 1 92 ? -7.146 1.967 -7.611 1.00 97.38 92 GLN A C 1
ATOM 727 O O . GLN A 1 92 ? -7.919 1.848 -8.562 1.00 97.38 92 GLN A O 1
ATOM 732 N N . LEU A 1 93 ? -7.287 1.272 -6.484 1.00 97.19 93 LEU A N 1
ATOM 733 C CA . LEU A 1 93 ? -8.280 0.212 -6.304 1.00 97.19 93 LEU A CA 1
ATOM 734 C C . LEU A 1 93 ? -8.979 0.338 -4.954 1.00 97.19 93 LEU A C 1
ATOM 736 O O . LEU A 1 93 ? -8.379 0.763 -3.969 1.00 97.19 93 LEU A O 1
ATOM 740 N N . GLN A 1 94 ? -10.238 -0.095 -4.888 1.00 96.88 94 GLN A N 1
ATOM 741 C CA . GLN A 1 94 ? -10.952 -0.222 -3.618 1.00 96.88 94 GLN A CA 1
ATOM 742 C C . GLN A 1 94 ? -10.436 -1.424 -2.820 1.00 96.88 94 GLN A C 1
ATOM 744 O O . GLN A 1 94 ? -10.273 -2.523 -3.355 1.00 96.88 94 GLN A O 1
ATOM 749 N N . ILE A 1 95 ? -10.229 -1.227 -1.520 1.00 95.25 95 ILE A N 1
ATOM 750 C CA . ILE A 1 95 ? -9.846 -2.286 -0.588 1.00 95.25 95 ILE A CA 1
ATOM 751 C C . ILE A 1 95 ? -11.114 -3.020 -0.158 1.00 95.25 95 ILE A C 1
ATOM 753 O O . ILE A 1 95 ? -11.808 -2.613 0.769 1.00 95.25 95 ILE A O 1
ATOM 757 N N . ALA A 1 96 ? -11.428 -4.106 -0.861 1.00 89.75 96 ALA A N 1
ATOM 758 C CA . ALA A 1 96 ? -12.564 -4.963 -0.522 1.00 89.75 96 ALA A CA 1
ATOM 759 C C . ALA A 1 96 ? -12.162 -6.165 0.348 1.00 89.75 96 ALA A C 1
ATOM 761 O O . ALA A 1 96 ? -12.943 -6.610 1.183 1.00 89.75 96 ALA A O 1
ATOM 762 N N . ASN A 1 97 ? -10.953 -6.693 0.144 1.00 91.50 97 ASN A N 1
ATOM 763 C CA . ASN A 1 97 ? -10.448 -7.911 0.775 1.00 91.50 97 ASN A CA 1
ATOM 764 C C . ASN A 1 97 ? -8.943 -7.793 1.044 1.00 91.50 97 ASN A C 1
ATOM 766 O O . ASN A 1 97 ? -8.287 -6.866 0.575 1.00 91.50 97 ASN A O 1
ATOM 770 N N . ASP A 1 98 ? -8.394 -8.797 1.727 1.00 95.00 98 ASP A N 1
ATOM 771 C CA . ASP A 1 98 ? -6.965 -8.904 2.042 1.00 95.00 98 ASP A CA 1
ATOM 772 C C . ASP A 1 98 ? -6.083 -9.053 0.787 1.00 95.00 98 ASP A C 1
ATOM 774 O O . ASP A 1 98 ? -4.884 -8.800 0.828 1.00 95.00 98 ASP A O 1
ATOM 778 N N . VAL A 1 99 ? -6.668 -9.433 -0.352 1.00 97.25 99 VAL A N 1
ATOM 779 C CA . VAL A 1 99 ? -6.005 -9.411 -1.659 1.00 97.25 99 VAL A CA 1
ATOM 780 C C . VAL A 1 99 ? -6.846 -8.586 -2.622 1.00 97.25 99 VAL A C 1
ATOM 782 O O . VAL A 1 99 ? -8.001 -8.922 -2.891 1.00 97.25 99 VAL A O 1
ATOM 785 N N . VAL A 1 100 ? -6.250 -7.531 -3.170 1.00 96.62 100 VAL A N 1
ATOM 786 C CA . VAL A 1 100 ? -6.870 -6.629 -4.143 1.00 96.62 100 VAL A CA 1
ATOM 787 C C . VAL A 1 100 ? -6.110 -6.760 -5.455 1.00 96.62 100 VAL A C 1
ATOM 789 O O . VAL A 1 100 ? -4.893 -6.607 -5.487 1.00 96.62 100 VAL A O 1
ATOM 792 N N . ARG A 1 101 ? -6.813 -7.082 -6.541 1.00 95.94 101 ARG A N 1
ATOM 793 C CA . ARG A 1 101 ? -6.200 -7.289 -7.858 1.00 95.94 101 ARG A CA 1
ATOM 794 C C . ARG A 1 101 ? -6.678 -6.222 -8.824 1.00 95.94 101 ARG A C 1
ATOM 796 O O . ARG A 1 101 ? -7.884 -6.068 -9.009 1.00 95.94 101 ARG A O 1
ATOM 803 N N . GLY A 1 102 ? -5.732 -5.512 -9.415 1.00 93.62 102 GLY A N 1
ATOM 804 C CA . GLY A 1 102 ? -5.964 -4.589 -10.510 1.00 93.62 102 GLY A CA 1
ATOM 805 C C . GLY A 1 102 ? -5.623 -5.212 -11.851 1.00 93.62 102 GLY A C 1
ATOM 806 O O . GLY A 1 102 ? -5.637 -6.433 -12.025 1.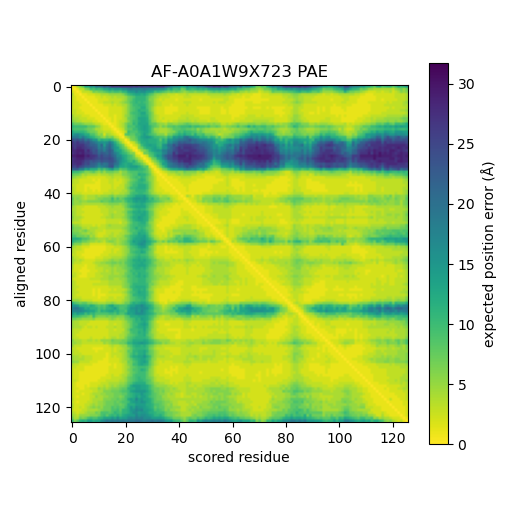00 93.62 102 GLY A O 1
ATOM 807 N N . LYS A 1 103 ? -5.321 -4.346 -12.815 1.00 91.75 103 LYS A N 1
ATOM 808 C CA . LYS A 1 103 ? -5.009 -4.737 -14.189 1.00 91.75 103 LYS A CA 1
ATOM 809 C C . LYS A 1 103 ? -3.595 -5.311 -14.274 1.00 91.75 103 LYS A C 1
ATOM 811 O O . LYS A 1 103 ? -3.396 -6.417 -14.766 1.00 91.75 103 LYS A O 1
ATOM 816 N N . ASN A 1 104 ? -2.634 -4.561 -13.761 1.00 92.06 104 ASN A N 1
ATOM 817 C CA . ASN A 1 104 ? -1.208 -4.828 -13.800 1.00 92.06 104 ASN A CA 1
ATOM 818 C C . ASN A 1 104 ? -0.665 -5.275 -12.442 1.00 92.06 104 ASN A C 1
ATOM 820 O O . ASN A 1 104 ? 0.306 -6.026 -12.423 1.00 92.06 104 ASN A O 1
ATOM 824 N N . TYR A 1 105 ? -1.276 -4.857 -11.329 1.00 95.50 105 TYR A N 1
ATOM 825 C CA . TYR A 1 105 ? -0.744 -5.125 -9.994 1.00 95.50 105 TYR A CA 1
ATOM 826 C C . TYR A 1 105 ? -1.719 -5.894 -9.097 1.00 95.50 105 TYR A C 1
ATOM 828 O O . TYR A 1 105 ? -2.941 -5.806 -9.216 1.00 95.50 105 TYR A O 1
ATOM 836 N N . THR A 1 106 ? -1.156 -6.665 -8.170 1.00 96.81 106 THR A N 1
ATOM 837 C CA . THR A 1 106 ? -1.862 -7.296 -7.055 1.00 96.81 106 THR A CA 1
ATOM 838 C C . THR A 1 106 ? -1.299 -6.762 -5.746 1.00 96.81 106 THR A C 1
ATOM 840 O O . THR A 1 106 ? -0.093 -6.811 -5.517 1.00 96.81 106 THR A O 1
ATOM 843 N N . PHE A 1 107 ? -2.186 -6.327 -4.859 1.00 97.88 107 PHE A N 1
ATOM 844 C CA . PHE A 1 107 ? -1.888 -5.876 -3.508 1.00 97.88 107 PHE A CA 1
ATOM 845 C C . PHE A 1 107 ? -2.318 -6.961 -2.520 1.00 97.88 107 PHE A C 1
ATOM 847 O O . PHE A 1 107 ? -3.476 -7.375 -2.509 1.00 97.88 107 PHE A O 1
ATOM 854 N N . ILE A 1 108 ? -1.391 -7.427 -1.690 1.00 97.94 108 ILE A N 1
ATOM 855 C CA . ILE A 1 108 ? -1.633 -8.393 -0.617 1.00 97.94 108 ILE A CA 1
ATOM 856 C C . ILE A 1 108 ? -1.444 -7.647 0.700 1.00 97.94 108 ILE A C 1
ATOM 858 O O . ILE A 1 108 ? -0.333 -7.236 1.032 1.00 97.94 108 ILE A O 1
ATOM 862 N N . ILE A 1 109 ? -2.537 -7.450 1.424 1.00 97.75 109 ILE A N 1
ATOM 863 C CA . ILE A 1 109 ? -2.622 -6.621 2.620 1.00 97.75 109 ILE A CA 1
ATOM 864 C C . ILE A 1 109 ? -2.616 -7.537 3.841 1.00 97.75 109 ILE A C 1
ATOM 866 O O . ILE A 1 109 ? -3.463 -8.422 3.971 1.00 97.75 109 ILE A O 1
ATOM 870 N N . GLN A 1 110 ? -1.663 -7.324 4.741 1.00 97.31 110 GLN A N 1
ATOM 871 C CA . GLN A 1 110 ? -1.595 -8.034 6.011 1.00 97.31 110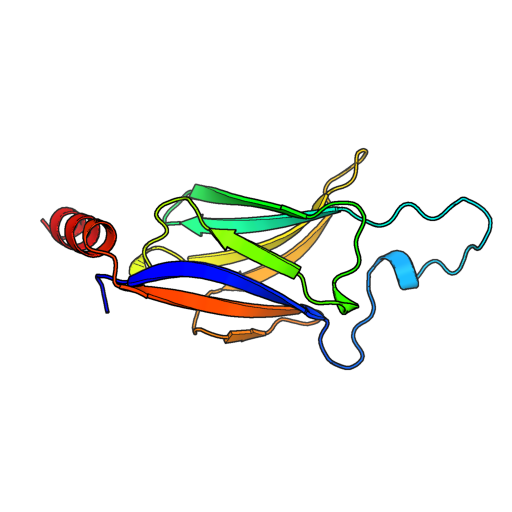 GLN A CA 1
ATOM 872 C C . GLN A 1 110 ? -2.186 -7.175 7.121 1.00 97.31 110 GLN A C 1
ATOM 874 O O . GLN A 1 110 ? -1.918 -5.975 7.219 1.00 97.31 110 GLN A O 1
ATOM 879 N N . TYR A 1 111 ? -2.994 -7.822 7.956 1.00 95.25 111 TYR A N 1
ATOM 880 C CA . TYR A 1 111 ? -3.644 -7.201 9.095 1.00 95.25 111 TYR A CA 1
ATOM 881 C C . TYR A 1 111 ? -3.225 -7.902 10.373 1.00 95.25 111 TYR A C 1
ATOM 883 O O . TYR A 1 111 ? -3.259 -9.130 10.450 1.00 95.25 111 TYR A O 1
ATOM 891 N N . GLU A 1 112 ? -2.959 -7.121 11.408 1.00 95.75 112 GLU A N 1
ATOM 892 C CA . GLU A 1 112 ? -2.711 -7.638 12.748 1.00 95.75 112 GLU A CA 1
ATOM 893 C C . GLU A 1 112 ? -3.674 -7.025 13.750 1.00 95.75 112 GLU A C 1
ATOM 895 O O . GLU A 1 112 ? -4.275 -5.971 13.519 1.00 95.75 112 GLU A O 1
ATOM 900 N N . PHE A 1 113 ? -3.849 -7.718 14.873 1.00 94.75 113 PHE A N 1
ATOM 901 C CA . PHE A 1 113 ? -4.609 -7.179 15.985 1.00 94.75 113 PHE A CA 1
ATOM 902 C C . PHE A 1 113 ? -3.913 -5.937 16.549 1.00 94.75 113 PHE A C 1
ATOM 904 O O . PHE A 1 113 ? -2.724 -5.959 16.854 1.00 94.75 113 PHE A O 1
ATOM 911 N N . ASN A 1 114 ? -4.675 -4.862 16.725 1.00 94.69 114 ASN A N 1
ATOM 912 C CA . ASN A 1 114 ? -4.199 -3.598 17.252 1.00 94.69 114 ASN A CA 1
ATOM 913 C C . ASN A 1 114 ? -5.259 -2.995 18.187 1.00 94.69 114 ASN A C 1
ATOM 915 O O . ASN A 1 114 ? -6.389 -2.713 17.776 1.00 94.69 114 ASN A O 1
ATOM 919 N N . LEU A 1 115 ? -4.891 -2.794 19.456 1.00 93.12 115 LEU A N 1
ATOM 920 C CA . LEU A 1 115 ? -5.794 -2.243 20.471 1.00 93.12 115 LEU A CA 1
ATOM 921 C C . LEU A 1 115 ? -6.213 -0.804 20.152 1.00 93.12 115 LEU A C 1
ATOM 923 O O . LEU A 1 115 ? -7.386 -0.474 20.316 1.00 93.12 115 LEU A O 1
ATOM 927 N N . ASN A 1 116 ? -5.298 0.023 19.642 1.00 92.56 116 ASN A N 1
ATOM 928 C CA . ASN A 1 116 ? -5.583 1.420 19.309 1.00 92.56 116 ASN A CA 1
ATOM 929 C C . ASN A 1 116 ? -6.609 1.520 18.174 1.00 92.56 116 ASN A C 1
ATOM 931 O O . ASN A 1 116 ? -7.530 2.325 18.260 1.00 92.56 116 ASN A O 1
ATOM 935 N N . ALA A 1 117 ? -6.530 0.637 17.171 1.00 91.88 117 ALA A N 1
ATOM 936 C CA . ALA A 1 117 ? -7.553 0.544 16.125 1.00 91.88 117 ALA A CA 1
ATOM 937 C C . ALA A 1 117 ? -8.947 0.224 16.702 1.00 91.88 117 ALA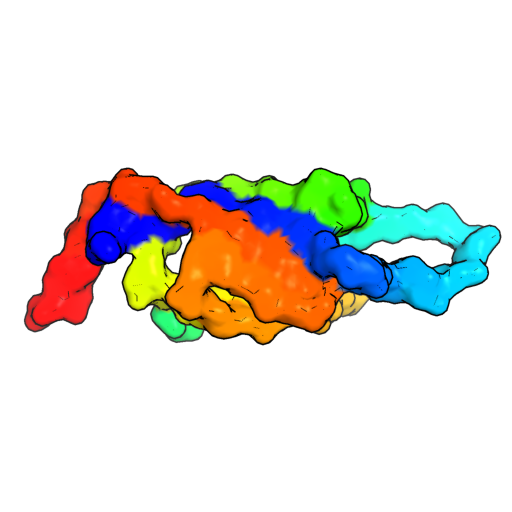 A C 1
ATOM 939 O O . ALA A 1 117 ? -9.949 0.790 16.264 1.00 91.88 117 ALA A O 1
ATOM 940 N N . GLY A 1 118 ? -9.005 -0.657 17.709 1.00 90.31 118 GLY A N 1
ATOM 941 C CA . GLY A 1 118 ? -10.245 -0.998 18.408 1.00 90.31 118 GLY A CA 1
ATOM 942 C C . GLY A 1 118 ? -10.817 0.168 19.218 1.00 90.31 118 GLY A C 1
ATOM 943 O O . GLY A 1 118 ? -12.024 0.403 19.171 1.00 90.31 118 GLY A O 1
ATOM 944 N N . PHE A 1 119 ? -9.959 0.916 19.919 1.00 92.31 119 PHE A N 1
ATOM 945 C CA . PHE A 1 119 ? -10.364 2.121 20.647 1.00 92.31 119 PHE A CA 1
ATOM 946 C C . PHE A 1 119 ? -10.892 3.203 19.710 1.00 92.31 119 PHE A C 1
ATOM 948 O O . PHE A 1 119 ? -11.970 3.733 19.964 1.00 92.31 119 PHE A O 1
ATOM 955 N N . GLU A 1 120 ? -10.193 3.496 18.610 1.00 89.38 120 GLU A N 1
ATOM 956 C CA . GLU A 1 120 ? -10.682 4.473 17.633 1.00 89.38 120 GLU A CA 1
ATOM 957 C C . GLU A 1 120 ? -12.065 4.101 17.101 1.00 89.38 120 GLU A C 1
ATOM 959 O O . GLU A 1 120 ? -12.951 4.947 17.045 1.00 89.38 120 GLU A O 1
ATOM 964 N N . TRP A 1 121 ? -12.273 2.826 16.757 1.00 90.00 121 TRP A N 1
ATOM 965 C CA . TRP A 1 121 ? -13.572 2.376 16.266 1.00 90.00 121 TRP A CA 1
ATOM 966 C C . TRP A 1 121 ? -14.685 2.603 17.290 1.00 90.00 121 TRP A C 1
ATOM 968 O O . TRP A 1 121 ? -15.791 2.987 16.919 1.00 90.00 121 TRP A O 1
ATOM 978 N N . PHE A 1 122 ? -14.403 2.343 18.568 1.00 90.19 122 PHE A N 1
ATOM 979 C CA . PHE A 1 122 ? -15.372 2.534 19.639 1.00 90.19 122 PHE A CA 1
ATOM 980 C C . PHE A 1 122 ? -15.767 4.009 19.782 1.00 90.19 122 PHE A C 1
ATOM 982 O O . PHE A 1 122 ? -16.956 4.309 19.850 1.00 90.19 122 PHE A O 1
ATOM 989 N N . PHE A 1 123 ? -14.794 4.924 19.773 1.00 89.31 123 PHE A N 1
ATOM 990 C CA . PHE A 1 123 ? -15.064 6.358 19.897 1.00 89.31 123 PHE A CA 1
ATOM 991 C C . PHE A 1 123 ? -15.727 6.963 18.657 1.00 89.31 123 PHE A C 1
ATOM 993 O O . PHE A 1 123 ? -16.566 7.839 18.809 1.00 89.31 123 PHE A O 1
ATOM 1000 N N . ASP A 1 124 ? -15.446 6.456 17.457 1.00 86.12 124 ASP A N 1
ATOM 1001 C CA . ASP A 1 124 ? -16.139 6.881 16.230 1.00 86.12 124 ASP A CA 1
ATOM 1002 C C . ASP A 1 124 ? -17.630 6.481 16.196 1.00 86.12 124 ASP A C 1
ATOM 1004 O O . ASP A 1 124 ? -18.374 6.909 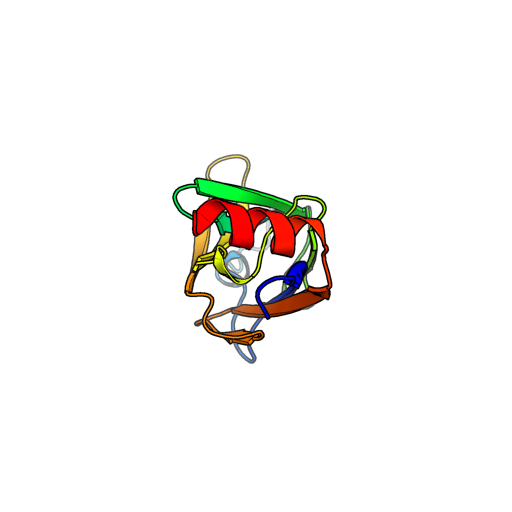15.310 1.00 86.12 124 ASP A O 1
ATOM 1008 N N . LYS A 1 125 ? -18.065 5.590 17.097 1.00 81.75 125 LYS A N 1
ATOM 1009 C CA . LYS A 1 125 ? -19.453 5.114 17.208 1.00 81.75 125 LYS A CA 1
ATOM 1010 C C . LYS A 1 125 ? -20.254 5.792 18.318 1.00 81.75 125 LYS A C 1
ATOM 1012 O O . LYS A 1 125 ? -21.462 5.556 18.373 1.00 81.75 125 LYS A O 1
ATOM 1017 N N . LEU A 1 126 ? -19.596 6.562 19.183 1.00 79.38 126 LEU A N 1
ATOM 1018 C CA . LEU A 1 126 ? -20.226 7.383 20.220 1.00 79.38 126 LEU A CA 1
ATOM 1019 C C . LEU A 1 126 ? -20.702 8.714 19.632 1.00 79.38 126 LEU A C 1
ATOM 1021 O O . LEU A 1 126 ? -21.797 9.149 20.049 1.00 79.38 126 LEU A O 1
#

Radius of gyration: 16.13 Å; Cα contacts (8 Å, |Δi|>4): 259; chains: 1; bounding box: 42×28×47 Å

=== Feature glossary ===
Key to the feature types in this record:

Secondary structure (8-state, DSSP). Secondary structure is the local, repeating backbone conformation. DSSP classifies it into eight states by reading the hydrogen-bond network: three helix types (H, G, I), two β types (E, B), two non-regular types (T, S), and unstructured coil (-).

Backbone torsions (φ/ψ). Backbone dihedral angles. Every residue except chain termini has a φ (preceding-C → N → Cα → C) and a ψ (N → Cα → C → next-N). They are reported in degrees following the IUPAC sign convention. Secondary structure is essentially a statement about which (φ, ψ) basin each residue occupies.

Predicted aligned error. Predicted Aligned Error (PAE) is an AlphaFold confidence matrix: entry (i, j) is the expected error in the position of residue j, in ångströms, when the prediction is superimposed on the true structure at residue i. Low PAE within a block of residues means that block is internally rigid and well-predicted; high PAE between two blocks means their relative placement is uncertain even if each block individually is confident.

B-factor. B-factor (Debye–Waller factor) reflects atomic displacement in the crystal lattice. It is an experimental observable (units Å²), not a prediction; low values mean the atom is pinned down, high values mean it moves or is heterogeneous across the crystal.

Secondary structure (3-state, P-SEA). Three-state secondary structure (P-SEA) collapses the eight DSSP classes into helix (a), strand (b), and coil (c). P-SEA assigns these from Cα geometry alone — distances and angles — without requiring backbone oxygens, so it works on any Cα trace.

Sequence. Primary structure: the covalent order of the twenty standard amino acids along the backbone. Two proteins with the same sequence will (almost always) fold to the same structure; two with 30% identity often share a fold but not the details.

pLDDT. pLDDT is the predicted lDDT-Cα score: AlphaFold's confidence that the local environment of each residue (all inter-atomic distances within 15 Å) is correctly placed. It is a per-residue number between 0 and 100, with higher meaning more reliable.

InterPro / GO / CATH / organism. Functional annotations link the protein to curated databases. InterPro entries identify conserved domains and families by matching the sequence against member-database signatures (Pfam, PROSITE, CDD, …). Gene Ontology (GO) terms describe molecular function, biological process, and cellular component in a controlled vocabulary. CATH places the structure in a hierarchical fold classification (Class/Architecture/Topology/Homologous-superfamily). The organism is the source species.

Contact-map, Ramachandran, and PAE plots. Three diagnostic plots accompany the record. The Cα contact map visualizes the tertiary structure as a 2D adjacency matrix (8 Å cutoff, sequence-local contacts suppressed). The Ramachandran plot shows the distribution of backbone (φ, ψ) torsions, with points in the α and β basins reflecting secondary structure content. The PAE plot shows AlphaFold's inter-residue confidence as a color matrix.

mmCIF coordinates. The mmCIF table is the protein's shape written out atom by atom. For each backbone N, Cα, C, and carbonyl O, it records an (x, y, z) coordinate triple in Å plus the residue type, chain letter, and residue number.

Radius of gyration, Cα contacts, bounding box. Three whole-structure scalars: the radius of gyration (RMS distance of Cα from centroid, in Å), the count of Cα–Cα contacts (pairs closer than 8 Å and separated by more than four residues in sequence — i.e. tertiary, not local, contacts), and the bounding-box dimensions. Together they distinguish compact globular folds from extended fibres or disordered chains.

Foldseek 3Di. The Foldseek 3Di string encodes local tertiary geometry as a 20-letter alphabet — one character per residue — derived from the relative positions of nearby Cα atoms. Unlike the amino-acid sequence, 3Di is a direct function of the 3D structure, so two proteins with the same fold have similar 3Di strings even at low sequence identity.

Rendered structure images. Six rendered views show the 3D structure from the faces of a cube — i.e. along ±x, ±y, ±z. Rendering representation is drawn randomly per protein from cartoon (secondary-structure ribbons), sticks (backbone bonds), or molecular surface; coloring is either N→C rainbow (blue at the N-terminus through red at the C-terminus) or one color per chain.

Nearest PDB structures. The Foldseek neighbor list gives the closest experimentally determined structures in the PDB, ranked by structural alignment. TM-score near 1 means near-identical fold; near 0.3 means only rough topology match. This is how one finds what a novel AlphaFold prediction most resembles in the solved-structure universe.

Solvent-accessible surface area. SASA measures how much of the protein is reachable by solvent. It is computed by rolling a water-sized probe over the atomic surface and summing the exposed area (Å²). Per-residue SASA distinguishes core (buried, low SASA) from surface (exposed, high SASA) residues; total SASA is a whole-molecule size measure.